Protein AF-A0A829QAJ7-F1 (afdb_monomer_lite)

Organism: NCBI:txid1299324

pLDDT: mean 94.58, std 4.98, range [66.56, 98.5]

Secondary structure (DSSP, 8-state):
----TTSS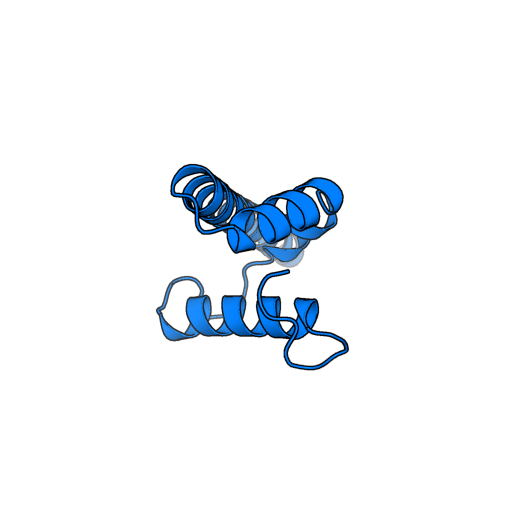SHHHHHHHHHHHHHHHTTSSTT----HHHHHHHTHHHHHHHHHHHTT--HHHHHHHHHHHHHHHHHHHHHHHHHHHHHH-

Radius of gyration: 14.12 Å; chains: 1; bounding box: 38×28×31 Å

Sequence (88 aa):
MALNPFGSADGVVARAASRLVTVSRGLDPHALGVPEVMWMRQSGRYRELSSAFAQGTPEAITAWIVFCCQALTAGAAEATSIADTAAG

Foldseek 3Di:
DACCPPVPCVVVVVVVVVLVCCCVVVVCVPSLFDLVVVCVVVVVVVVVLVVLVNVVDPVSVVVNVVSSVVSRVVRVVVSVVVVVVVVD

Structure (mmCIF, N/CA/C/O backbone):
data_AF-A0A829QAJ7-F1
#
_entry.id   AF-A0A829QAJ7-F1
#
loop_
_atom_site.group_PDB
_atom_site.id
_atom_site.type_symbol
_atom_site.label_atom_id
_atom_site.label_alt_id
_atom_site.label_comp_id
_atom_site.label_asym_id
_atom_site.label_entity_id
_atom_site.label_seq_id
_atom_site.pdbx_PDB_ins_code
_atom_site.Cartn_x
_atom_site.Cartn_y
_atom_site.Cartn_z
_atom_site.occupancy
_atom_site.B_iso_or_equiv
_atom_site.auth_seq_id
_atom_site.auth_comp_id
_atom_site.auth_asym_id
_atom_site.auth_atom_id
_atom_site.pdbx_PDB_model_num
ATOM 1 N N . MET A 1 1 ? -5.926 -3.658 12.428 1.00 69.50 1 MET A N 1
ATOM 2 C CA . MET A 1 1 ? -6.523 -3.896 11.097 1.00 69.50 1 MET A CA 1
ATOM 3 C C . MET A 1 1 ? -8.033 -3.712 11.209 1.00 69.50 1 MET A C 1
ATOM 5 O O . MET A 1 1 ? -8.585 -4.131 12.217 1.00 69.50 1 MET A O 1
ATOM 9 N N . ALA A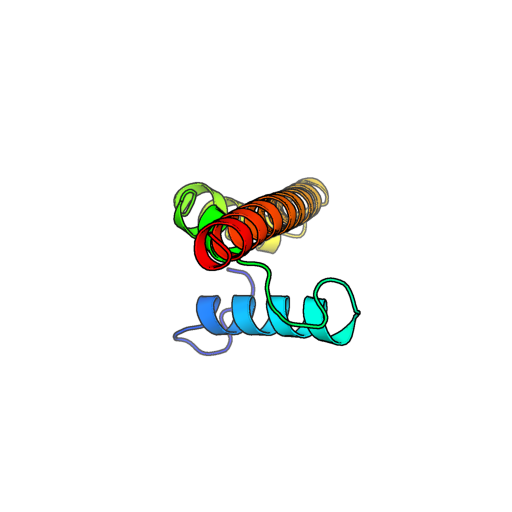 1 2 ? -8.659 -3.020 10.248 1.00 79.25 2 ALA A N 1
ATOM 10 C CA . ALA A 1 2 ? -9.965 -2.380 10.448 1.00 79.25 2 ALA A CA 1
ATOM 11 C C . ALA A 1 2 ? -11.190 -3.311 10.394 1.00 79.25 2 ALA A C 1
ATOM 13 O O . ALA A 1 2 ? -12.078 -3.162 11.222 1.00 79.25 2 ALA A O 1
ATOM 14 N N . LEU A 1 3 ? -11.248 -4.254 9.445 1.00 85.69 3 LEU A N 1
ATOM 15 C CA . LEU A 1 3 ? -12.452 -5.074 9.214 1.00 85.69 3 LEU A CA 1
ATOM 16 C C . LEU A 1 3 ? -12.241 -6.586 9.414 1.00 85.69 3 LEU A C 1
ATOM 18 O O . LEU A 1 3 ? -13.208 -7.280 9.695 1.00 85.69 3 LEU A O 1
ATOM 22 N N . ASN A 1 4 ? -11.007 -7.094 9.276 1.00 90.81 4 ASN A N 1
ATOM 23 C CA . ASN A 1 4 ? -10.637 -8.525 9.373 1.00 90.81 4 ASN A CA 1
ATOM 24 C C . ASN A 1 4 ? -11.658 -9.519 8.754 1.00 90.81 4 ASN A C 1
ATOM 26 O O . ASN A 1 4 ? -12.080 -10.455 9.435 1.00 90.81 4 ASN A O 1
ATOM 30 N N . PRO A 1 5 ? -12.106 -9.314 7.499 1.00 93.25 5 PRO A N 1
ATOM 31 C CA . PRO A 1 5 ? -13.256 -10.029 6.939 1.00 93.25 5 PRO A CA 1
ATOM 32 C C . PRO A 1 5 ? -13.030 -11.519 6.627 1.00 93.25 5 PRO A C 1
ATOM 34 O O . PRO A 1 5 ? -14.008 -12.243 6.464 1.00 93.25 5 PRO A O 1
ATOM 37 N N . PHE A 1 6 ? -11.786 -11.991 6.508 1.00 94.75 6 PHE A N 1
ATOM 38 C CA . PHE A 1 6 ? -11.473 -13.356 6.060 1.00 94.75 6 PHE A CA 1
ATOM 39 C C . PHE A 1 6 ? -11.041 -14.294 7.195 1.00 94.75 6 PHE A C 1
ATOM 41 O O . PHE A 1 6 ? -10.917 -15.499 6.980 1.00 94.75 6 PHE A O 1
ATOM 48 N N . GLY A 1 7 ? -10.761 -13.763 8.389 1.00 90.56 7 GLY A N 1
ATOM 49 C CA . GLY A 1 7 ? -10.291 -14.532 9.550 1.00 90.56 7 GLY A CA 1
ATOM 50 C C . GLY A 1 7 ? -8.863 -15.087 9.426 1.00 90.56 7 GLY A C 1
ATOM 51 O O . GLY A 1 7 ? -8.298 -15.566 10.407 1.00 90.56 7 GLY A O 1
ATOM 52 N N . SER A 1 8 ? -8.256 -15.011 8.240 1.00 94.12 8 SER A N 1
ATOM 53 C CA . SER A 1 8 ? -6.852 -15.309 7.979 1.00 94.12 8 SER A CA 1
ATOM 54 C C . SER A 1 8 ? -6.372 -14.539 6.747 1.00 94.12 8 SER A C 1
ATOM 56 O O . SER A 1 8 ? -7.157 -14.194 5.867 1.00 94.12 8 SER A O 1
ATOM 58 N N . ALA A 1 9 ? -5.066 -14.264 6.681 1.00 94.19 9 ALA A N 1
ATOM 59 C CA . ALA A 1 9 ? -4.416 -13.582 5.555 1.00 94.19 9 ALA A CA 1
ATOM 60 C C . ALA A 1 9 ? -4.977 -12.189 5.191 1.00 94.19 9 ALA A C 1
ATOM 62 O O . ALA A 1 9 ? -4.600 -11.632 4.160 1.00 94.19 9 ALA A O 1
ATOM 63 N N . ASP A 1 10 ? -5.785 -11.566 6.052 1.00 94.31 10 ASP A N 1
ATOM 64 C CA . ASP A 1 10 ? -6.415 -10.272 5.785 1.00 94.31 10 ASP A CA 1
ATOM 65 C C . ASP A 1 10 ? -5.391 -9.199 5.375 1.00 94.31 10 ASP A C 1
ATOM 67 O O . ASP A 1 10 ? -5.583 -8.474 4.400 1.00 94.31 10 ASP A O 1
ATOM 71 N N . GLY A 1 11 ? -4.243 -9.140 6.059 1.00 92.88 11 GLY A N 1
ATOM 72 C CA . GLY A 1 11 ? -3.174 -8.196 5.725 1.00 92.88 11 GLY A CA 1
ATOM 73 C C . GLY A 1 11 ? -2.539 -8.432 4.348 1.00 92.88 11 GLY A C 1
ATOM 74 O O . GLY A 1 11 ? -2.079 -7.480 3.722 1.00 92.88 11 GLY A O 1
ATOM 75 N N . VAL A 1 12 ? -2.514 -9.677 3.859 1.00 94.56 12 VAL A N 1
ATOM 76 C CA . VAL A 1 12 ? -2.047 -10.001 2.499 1.00 94.56 12 VAL A CA 1
ATOM 77 C C . VAL A 1 12 ? -3.060 -9.495 1.480 1.00 94.56 12 VAL A C 1
ATOM 79 O O . VAL A 1 12 ? -2.681 -8.775 0.558 1.00 94.56 12 VAL A O 1
ATOM 82 N N . VAL A 1 13 ? -4.345 -9.792 1.692 1.00 96.44 13 VAL A N 1
ATOM 83 C CA . VAL A 1 13 ? -5.429 -9.329 0.815 1.00 96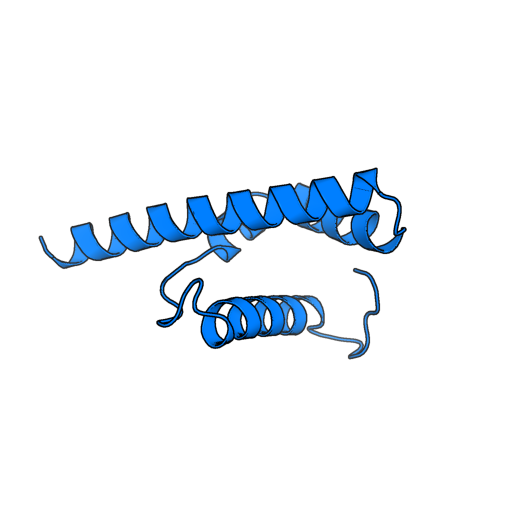.44 13 VAL A CA 1
ATOM 84 C C . VAL A 1 13 ? -5.483 -7.801 0.773 1.00 96.44 13 VAL A C 1
ATOM 86 O O . VAL A 1 13 ? -5.599 -7.223 -0.303 1.00 96.44 13 VAL A O 1
ATOM 89 N N . ALA A 1 14 ? -5.310 -7.126 1.912 1.00 95.12 14 ALA A N 1
ATOM 90 C CA . ALA A 1 14 ? -5.282 -5.666 1.980 1.00 95.12 14 ALA A CA 1
ATOM 91 C C . ALA A 1 14 ? -4.140 -5.056 1.148 1.00 95.12 14 ALA A C 1
ATOM 93 O O . ALA A 1 14 ? -4.348 -4.062 0.452 1.00 95.12 14 ALA A O 1
ATOM 94 N N . ARG A 1 15 ? -2.941 -5.655 1.175 1.00 95.50 15 ARG A N 1
ATOM 95 C CA . ARG A 1 15 ? -1.818 -5.200 0.339 1.00 95.50 15 ARG A CA 1
ATOM 96 C C . ARG A 1 15 ? -2.062 -5.481 -1.141 1.00 95.50 15 ARG A C 1
ATOM 98 O O . ARG A 1 15 ? -1.835 -4.594 -1.955 1.00 95.50 15 ARG A O 1
ATOM 105 N N . ALA A 1 16 ? -2.599 -6.652 -1.482 1.00 96.31 16 ALA A N 1
ATOM 106 C CA . ALA A 1 16 ? -2.984 -6.969 -2.856 1.00 96.31 16 ALA A CA 1
ATOM 107 C C . ALA A 1 16 ? -4.034 -5.982 -3.396 1.00 96.31 16 ALA A C 1
ATOM 109 O O . ALA A 1 16 ? -3.883 -5.467 -4.499 1.00 96.31 16 ALA A O 1
ATOM 110 N N . ALA A 1 17 ? -5.052 -5.649 -2.596 1.00 96.50 17 ALA A N 1
ATOM 111 C CA . ALA A 1 17 ? -6.056 -4.649 -2.947 1.00 96.50 17 ALA A CA 1
ATOM 112 C C . ALA A 1 17 ? -5.433 -3.256 -3.124 1.00 96.50 17 ALA A C 1
ATOM 114 O O . ALA A 1 17 ? -5.732 -2.569 -4.098 1.00 96.50 17 ALA A O 1
ATOM 115 N N . SER A 1 18 ? -4.521 -2.857 -2.230 1.00 95.44 18 SER A N 1
ATOM 116 C CA . SER A 1 18 ? -3.773 -1.604 -2.364 1.00 95.44 18 SER A CA 1
ATOM 117 C C . SER A 1 18 ? -2.994 -1.552 -3.683 1.00 95.44 18 SER A C 1
ATOM 119 O O . SER A 1 18 ? -3.147 -0.584 -4.424 1.00 95.44 18 SER A O 1
ATOM 121 N N . ARG A 1 19 ? -2.245 -2.608 -4.026 1.00 96.31 19 ARG A N 1
ATOM 122 C CA . ARG A 1 19 ? -1.500 -2.720 -5.293 1.00 96.31 19 ARG A CA 1
ATOM 123 C C . ARG A 1 19 ? -2.419 -2.711 -6.515 1.00 96.31 19 ARG A C 1
ATOM 125 O O . ARG A 1 19 ? -2.137 -2.035 -7.497 1.00 96.31 19 ARG A O 1
ATOM 132 N N . LEU A 1 20 ? -3.549 -3.411 -6.459 1.00 97.75 20 LEU A N 1
ATOM 133 C CA . LEU A 1 20 ? -4.528 -3.413 -7.547 1.00 97.75 20 LEU A CA 1
ATOM 134 C C . LEU A 1 20 ? -5.081 -2.005 -7.809 1.00 97.75 20 LEU A C 1
ATOM 136 O O . LEU A 1 20 ? -5.252 -1.606 -8.962 1.00 97.75 20 LEU A O 1
ATOM 140 N N . VAL A 1 21 ? -5.336 -1.232 -6.751 1.00 97.50 21 VAL A N 1
ATOM 141 C CA . VAL A 1 21 ? -5.774 0.163 -6.875 1.00 97.50 21 VAL A CA 1
ATOM 142 C C . VAL A 1 21 ? -4.673 1.026 -7.490 1.00 97.50 21 VAL A C 1
ATOM 144 O O . VAL A 1 21 ? -4.966 1.790 -8.406 1.00 97.50 21 VAL A O 1
ATOM 147 N N . THR A 1 22 ? -3.414 0.896 -7.061 1.00 96.75 22 THR A N 1
ATOM 148 C CA . THR A 1 22 ? -2.319 1.688 -7.652 1.00 96.75 22 THR A CA 1
ATOM 149 C C . THR A 1 22 ? -2.106 1.368 -9.131 1.00 96.75 22 THR A C 1
ATOM 151 O O . THR A 1 22 ? -1.887 2.283 -9.921 1.00 96.75 22 THR A O 1
ATOM 154 N N . VAL A 1 23 ? -2.242 0.099 -9.523 1.00 97.75 23 VAL A N 1
ATOM 155 C CA . VAL A 1 23 ? -2.160 -0.344 -10.923 1.00 97.75 23 VAL A CA 1
ATOM 156 C C . VAL A 1 23 ? -3.328 0.206 -11.740 1.00 97.75 23 VAL A C 1
ATOM 158 O O . VAL A 1 23 ? -3.129 0.931 -12.711 1.00 97.75 23 VAL A O 1
ATOM 161 N N . SER A 1 24 ? -4.564 -0.084 -11.323 1.00 98.25 24 SER A N 1
ATOM 162 C CA . SER A 1 24 ? -5.775 0.268 -12.084 1.00 98.25 24 SER A CA 1
ATOM 163 C C . SER A 1 24 ? -6.038 1.772 -12.181 1.00 98.25 24 SER A C 1
ATOM 165 O O . SER A 1 24 ? -6.750 2.214 -13.080 1.00 98.25 24 SER A O 1
ATOM 167 N N . ARG A 1 25 ? -5.470 2.572 -11.271 1.00 97.75 25 ARG A N 1
ATOM 168 C CA . ARG A 1 25 ? -5.558 4.039 -11.288 1.00 97.75 25 ARG A CA 1
ATOM 169 C C . ARG A 1 25 ? -4.356 4.722 -11.943 1.00 97.75 25 ARG A C 1
ATOM 171 O O . ARG A 1 25 ? -4.317 5.946 -11.973 1.00 97.75 25 ARG A O 1
ATOM 178 N N . GLY A 1 26 ? -3.405 3.952 -12.472 1.00 96.31 26 GLY A N 1
ATOM 179 C CA . GLY A 1 26 ? -2.269 4.462 -13.239 1.00 96.31 26 GLY A CA 1
ATOM 180 C C . GLY A 1 26 ? -1.098 5.000 -12.411 1.00 96.31 26 GLY A C 1
ATOM 181 O O . GLY A 1 26 ? -0.189 5.587 -12.985 1.00 96.31 26 GLY A O 1
ATOM 182 N N . LEU A 1 27 ? -1.092 4.807 -11.087 1.00 95.50 27 LEU A N 1
ATOM 183 C CA . LEU A 1 27 ? 0.014 5.241 -10.224 1.00 95.50 27 LEU A CA 1
ATOM 184 C C . LEU A 1 27 ? 1.248 4.338 -10.371 1.00 95.50 27 LEU A C 1
ATOM 186 O O . LEU A 1 27 ? 2.371 4.826 -10.372 1.00 95.50 27 LEU A O 1
ATOM 190 N N . ASP A 1 28 ? 1.032 3.031 -10.503 1.00 96.25 28 ASP A N 1
ATOM 191 C CA . ASP A 1 28 ? 2.074 2.040 -10.799 1.00 96.25 28 ASP A CA 1
ATOM 192 C C . ASP A 1 28 ? 1.524 1.037 -11.827 1.00 96.25 28 ASP A C 1
ATOM 194 O O . ASP A 1 28 ? 1.165 -0.084 -11.462 1.00 96.25 28 ASP A O 1
ATOM 198 N N . PRO A 1 29 ? 1.368 1.440 -13.105 1.00 96.00 29 PRO A N 1
ATOM 199 C CA . PRO A 1 29 ? 0.655 0.650 -14.117 1.00 96.00 29 PRO A CA 1
ATOM 200 C C . PRO A 1 29 ? 1.251 -0.740 -14.360 1.00 96.00 29 PRO A C 1
ATOM 202 O O . PRO A 1 29 ? 0.548 -1.653 -14.786 1.00 96.00 29 PRO A O 1
ATOM 205 N N . HIS A 1 30 ? 2.548 -0.897 -14.097 1.00 95.06 30 HIS A N 1
ATOM 206 C CA . HIS A 1 30 ? 3.297 -2.127 -14.338 1.00 95.06 30 HIS A CA 1
ATOM 207 C C . HIS A 1 30 ? 3.551 -2.933 -13.061 1.00 95.06 30 HIS A C 1
ATOM 209 O O . HIS A 1 30 ? 4.201 -3.972 -13.123 1.00 95.06 30 HIS A O 1
ATOM 215 N N . ALA A 1 31 ? 3.024 -2.478 -11.919 1.00 94.69 31 ALA A N 1
ATOM 216 C CA . ALA A 1 31 ? 3.222 -3.101 -10.617 1.00 94.69 31 ALA A CA 1
ATOM 217 C C . ALA A 1 31 ? 4.711 -3.315 -10.270 1.00 94.69 31 ALA A C 1
ATOM 219 O O . ALA A 1 31 ? 5.059 -4.344 -9.690 1.00 94.69 31 ALA A O 1
ATOM 220 N N . LEU A 1 32 ? 5.587 -2.369 -10.620 1.00 95.06 32 LEU A N 1
ATOM 221 C CA . LEU A 1 32 ? 7.034 -2.498 -10.407 1.00 95.06 32 LEU A CA 1
ATOM 222 C C . LEU A 1 32 ? 7.477 -1.987 -9.035 1.00 95.06 32 LEU A C 1
ATOM 224 O O . LEU A 1 32 ? 8.516 -2.412 -8.533 1.00 95.06 32 LEU A O 1
ATOM 228 N N . GLY A 1 33 ? 6.700 -1.101 -8.408 1.00 93.75 33 GLY A N 1
ATOM 229 C CA . GLY A 1 33 ? 7.011 -0.601 -7.077 1.00 93.75 33 GLY A CA 1
ATOM 230 C C . GLY A 1 33 ? 6.970 -1.713 -6.028 1.00 93.75 33 GLY A C 1
ATOM 231 O O . GLY A 1 33 ? 6.172 -2.648 -6.110 1.00 93.75 33 GLY A O 1
ATOM 232 N N . VAL A 1 34 ? 7.807 -1.598 -4.996 1.00 94.69 34 VAL A N 1
ATOM 233 C CA . VAL A 1 34 ? 7.858 -2.565 -3.883 1.00 94.69 34 VAL A CA 1
ATOM 234 C C . VAL A 1 34 ? 7.590 -1.906 -2.519 1.00 94.69 34 VAL A C 1
ATOM 236 O O . VAL A 1 34 ? 8.442 -1.948 -1.627 1.00 94.69 34 VAL A O 1
ATOM 239 N N . PRO A 1 35 ? 6.415 -1.269 -2.310 1.00 95.25 35 PRO A N 1
ATOM 240 C CA . PRO A 1 35 ? 6.105 -0.564 -1.059 1.00 95.25 35 PRO A CA 1
ATOM 241 C C . PRO A 1 35 ? 6.188 -1.462 0.184 1.00 95.25 35 PRO A C 1
ATOM 243 O O . PRO A 1 35 ? 6.489 -0.997 1.288 1.00 95.25 35 PRO A O 1
ATOM 246 N N . GLU A 1 36 ? 5.980 -2.767 0.007 1.00 94.56 36 GLU A N 1
ATOM 247 C CA . GLU A 1 36 ? 6.072 -3.774 1.055 1.00 94.56 36 GLU A CA 1
ATOM 248 C C . GLU A 1 36 ? 7.447 -3.813 1.723 1.00 94.56 36 GLU 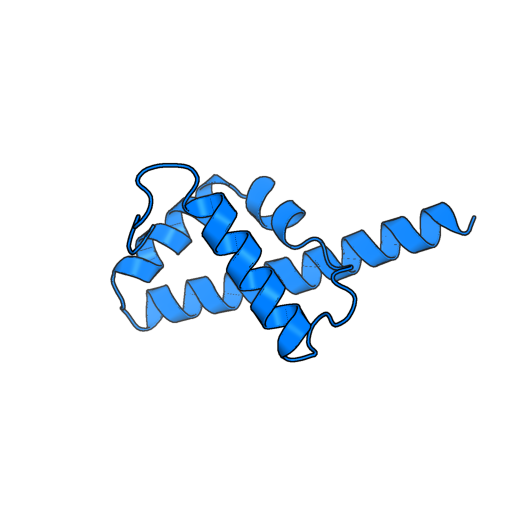A C 1
ATOM 250 O O . GLU A 1 36 ? 7.518 -4.104 2.915 1.00 94.56 36 GLU A O 1
ATOM 255 N N . VAL A 1 37 ? 8.524 -3.468 1.010 1.00 92.50 37 VAL A N 1
ATOM 256 C CA . VAL A 1 37 ? 9.880 -3.428 1.574 1.00 92.50 37 VAL A CA 1
ATOM 257 C C . VAL A 1 37 ? 9.935 -2.470 2.763 1.00 92.50 37 VAL A C 1
ATOM 259 O O . VAL A 1 37 ? 10.433 -2.830 3.832 1.00 92.50 37 VAL A O 1
ATOM 262 N N . MET A 1 38 ? 9.364 -1.272 2.622 1.00 94.94 38 MET A N 1
ATOM 263 C CA . MET A 1 38 ? 9.321 -0.293 3.707 1.00 94.94 38 MET A CA 1
ATOM 264 C C . MET A 1 38 ? 8.381 -0.747 4.828 1.00 94.94 38 MET A C 1
ATOM 266 O O . MET A 1 38 ? 8.776 -0.733 5.997 1.00 94.94 38 MET A O 1
ATOM 270 N N . TRP A 1 39 ? 7.174 -1.216 4.491 1.00 94.25 39 TRP A N 1
ATOM 271 C CA . TRP A 1 39 ? 6.212 -1.691 5.491 1.00 94.25 39 TRP A CA 1
ATOM 272 C C . TRP A 1 39 ? 6.764 -2.837 6.343 1.00 94.25 39 TRP A C 1
ATOM 274 O O . TRP A 1 39 ? 6.543 -2.853 7.552 1.00 94.25 39 TRP A O 1
ATOM 284 N N . MET A 1 40 ? 7.493 -3.780 5.741 1.00 93.38 40 MET A N 1
ATOM 285 C CA . MET A 1 40 ? 8.072 -4.920 6.456 1.00 93.38 40 MET A CA 1
ATOM 286 C C . MET A 1 40 ? 9.302 -4.519 7.275 1.00 93.38 40 MET A C 1
ATOM 288 O O . MET A 1 40 ? 9.414 -4.941 8.427 1.00 93.38 40 MET A O 1
ATOM 292 N N . ARG A 1 41 ? 10.167 -3.635 6.750 1.00 96.06 41 ARG A N 1
ATOM 293 C CA . ARG A 1 41 ? 11.273 -3.036 7.524 1.00 96.06 41 ARG A CA 1
ATOM 294 C C . ARG A 1 41 ? 10.751 -2.260 8.746 1.00 96.06 41 ARG A C 1
ATOM 296 O O . ARG A 1 41 ? 11.397 -2.260 9.787 1.00 96.06 41 ARG A O 1
ATOM 303 N N . GLN A 1 42 ? 9.564 -1.653 8.653 1.00 96.12 42 GLN A N 1
ATOM 304 C CA . GLN A 1 42 ? 8.906 -0.904 9.735 1.00 96.12 42 GLN A CA 1
ATOM 305 C C . GLN A 1 42 ? 7.640 -1.602 10.262 1.00 96.12 42 GLN A C 1
ATOM 307 O O . GLN A 1 42 ? 6.630 -0.954 10.546 1.00 96.12 42 GLN A O 1
ATOM 312 N N . SER A 1 43 ? 7.673 -2.932 10.414 1.00 95.12 43 SER A N 1
ATOM 313 C CA . SER A 1 43 ? 6.458 -3.720 10.685 1.00 95.12 43 SER A CA 1
ATOM 314 C C . SER A 1 43 ? 5.712 -3.345 11.977 1.00 95.12 43 SER A C 1
ATOM 316 O O . SER A 1 43 ? 4.495 -3.523 12.049 1.00 95.12 43 SER A O 1
ATOM 318 N N . GLY A 1 44 ? 6.402 -2.819 12.996 1.00 96.88 44 GLY A N 1
ATOM 319 C CA . GLY A 1 44 ? 5.767 -2.283 14.207 1.00 96.88 44 GLY A CA 1
ATOM 320 C C . GLY A 1 44 ? 4.892 -1.070 13.892 1.00 96.88 44 GLY A C 1
ATOM 321 O O . GLY A 1 44 ? 3.686 -1.095 14.129 1.00 96.88 44 GLY A O 1
ATOM 322 N N . ARG A 1 45 ? 5.482 -0.066 13.236 1.00 97.00 45 ARG A N 1
ATOM 323 C CA . ARG A 1 45 ? 4.803 1.165 12.815 1.00 97.00 45 ARG A CA 1
ATOM 324 C C . ARG A 1 45 ? 3.688 0.901 11.803 1.00 97.00 45 ARG A C 1
ATOM 326 O O . ARG A 1 45 ? 2.625 1.504 11.891 1.00 97.00 45 ARG A O 1
ATOM 333 N N . TYR A 1 46 ? 3.883 -0.046 10.882 1.00 96.38 46 TYR A N 1
ATOM 334 C CA . TYR A 1 46 ? 2.828 -0.487 9.963 1.00 96.38 46 TYR A CA 1
ATOM 335 C C . TYR A 1 46 ? 1.603 -1.024 10.717 1.00 96.38 46 TYR A C 1
ATOM 337 O O . TYR A 1 46 ? 0.476 -0.629 10.419 1.00 96.38 46 TYR A O 1
ATOM 345 N N . ARG A 1 47 ? 1.805 -1.902 11.713 1.00 94.69 47 ARG A N 1
ATOM 346 C CA . ARG A 1 47 ? 0.702 -2.450 12.521 1.00 94.69 47 ARG A CA 1
ATOM 347 C C . ARG A 1 47 ? 0.026 -1.372 13.362 1.00 94.69 47 ARG A C 1
ATOM 349 O O . ARG A 1 47 ? -1.201 -1.341 13.407 1.00 94.69 47 ARG A O 1
ATOM 356 N N . GLU A 1 48 ? 0.813 -0.499 13.983 1.00 96.38 48 GLU A N 1
ATOM 357 C CA . GLU A 1 48 ? 0.327 0.626 14.783 1.00 96.38 48 GLU A CA 1
ATOM 358 C C . GLU A 1 48 ? -0.568 1.550 13.953 1.00 96.38 48 GLU A C 1
ATOM 360 O O . GLU A 1 48 ? -1.744 1.712 14.271 1.00 96.38 48 GLU A O 1
ATOM 365 N N . LEU A 1 49 ? -0.057 2.082 12.839 1.00 97.00 49 LEU A N 1
ATOM 366 C CA . LEU A 1 49 ? -0.802 3.014 11.995 1.00 97.00 49 LEU A CA 1
ATOM 367 C C . LEU A 1 49 ? -2.007 2.347 11.318 1.00 97.00 49 LEU A C 1
ATOM 369 O O . LEU A 1 49 ? -3.062 2.964 11.212 1.00 97.00 49 LEU A O 1
ATOM 373 N N . SER A 1 50 ? -1.904 1.071 10.929 1.00 95.12 50 SER A N 1
ATOM 374 C CA . SER A 1 50 ? -3.049 0.305 10.413 1.00 95.12 50 SER A CA 1
ATOM 375 C C . SER A 1 50 ? -4.137 0.100 11.473 1.00 95.12 50 SER A C 1
ATOM 377 O O . SER A 1 50 ? -5.326 0.031 11.154 1.00 95.12 50 SER A O 1
ATOM 379 N N . SER A 1 51 ? -3.749 -0.034 12.744 1.00 94.62 51 SER A N 1
ATOM 380 C CA . SER A 1 51 ? -4.692 -0.115 13.857 1.00 94.62 51 SER A CA 1
ATOM 381 C C . SER A 1 51 ? -5.304 1.246 14.173 1.00 94.62 51 SER A C 1
ATOM 383 O O . SER A 1 51 ? -6.510 1.324 14.384 1.00 94.62 51 SER A O 1
ATOM 385 N N . ALA A 1 52 ? -4.505 2.313 14.159 1.00 96.69 52 ALA A N 1
ATOM 386 C CA . ALA A 1 52 ? -4.978 3.677 14.364 1.00 96.69 52 ALA A CA 1
ATOM 387 C C . ALA A 1 52 ? -5.968 4.095 13.269 1.00 96.69 52 ALA A C 1
ATOM 389 O O . ALA A 1 52 ? -7.019 4.644 13.577 1.00 96.69 52 ALA A O 1
ATOM 390 N N . PHE A 1 53 ? -5.692 3.759 12.005 1.00 96.56 53 PHE A N 1
ATOM 391 C CA . PHE A 1 53 ? -6.595 4.009 10.878 1.00 96.56 53 PHE A CA 1
ATOM 392 C C . PHE A 1 53 ? -8.021 3.490 11.132 1.00 96.56 53 PHE A C 1
ATOM 394 O O . PHE A 1 53 ? -8.991 4.144 10.758 1.00 96.56 53 PHE A O 1
ATOM 401 N N . ALA A 1 54 ? -8.163 2.352 11.823 1.00 95.00 54 ALA A N 1
ATOM 402 C CA . ALA A 1 54 ? -9.465 1.774 12.157 1.00 95.00 54 ALA A CA 1
ATOM 403 C C . ALA A 1 54 ? -10.301 2.635 13.122 1.00 95.00 54 ALA A C 1
ATOM 405 O O . ALA A 1 54 ? -11.510 2.445 13.204 1.00 95.00 54 ALA A O 1
ATOM 406 N N . GLN A 1 55 ? -9.680 3.577 13.837 1.00 95.38 55 GLN A N 1
ATOM 407 C CA . GLN A 1 55 ? 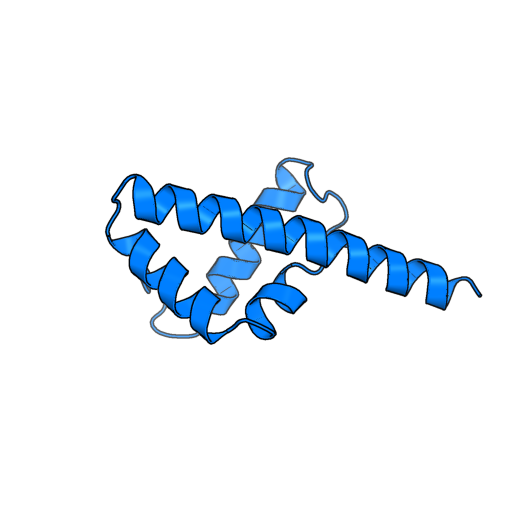-10.375 4.513 14.726 1.00 95.38 55 GLN A CA 1
ATOM 408 C C . GLN A 1 55 ? -11.119 5.606 13.945 1.00 95.38 55 GLN A C 1
ATOM 410 O O . GLN A 1 55 ? -12.012 6.243 14.494 1.00 95.38 55 GLN A O 1
ATOM 415 N N . GLY A 1 56 ? -10.758 5.837 12.676 1.00 95.44 56 GLY A N 1
ATOM 416 C CA . GLY A 1 56 ? -11.446 6.785 11.798 1.00 95.44 56 GLY A CA 1
ATOM 417 C C . GLY A 1 56 ? -11.247 8.264 12.145 1.00 95.44 56 GLY A C 1
ATOM 418 O O . GLY A 1 56 ? -11.935 9.109 11.576 1.00 95.44 56 GLY A O 1
ATOM 419 N N . THR A 1 57 ? -10.325 8.602 13.052 1.00 98.00 57 THR A N 1
ATOM 420 C CA . THR A 1 57 ? -10.018 10.006 13.353 1.00 98.00 57 THR A CA 1
ATOM 421 C C . THR A 1 57 ? -9.244 10.656 12.198 1.00 98.00 57 THR A C 1
ATOM 423 O O . THR A 1 57 ? -8.460 9.972 11.525 1.00 98.00 57 THR A O 1
ATOM 426 N N . PRO A 1 58 ? -9.416 11.969 11.950 1.00 98.44 58 PRO A N 1
ATOM 427 C CA . PRO A 1 58 ? -8.683 12.677 10.899 1.00 98.44 58 PRO A CA 1
ATOM 428 C C . PRO A 1 58 ? -7.162 12.509 11.002 1.00 98.44 58 PRO A C 1
ATOM 430 O O . PRO A 1 58 ? -6.485 12.313 9.990 1.00 98.44 58 PRO A O 1
ATOM 433 N N . GLU A 1 59 ? -6.623 12.521 12.220 1.00 98.44 59 GLU A N 1
ATOM 434 C CA . GLU A 1 59 ? -5.193 12.396 12.496 1.00 98.44 59 GLU A CA 1
ATOM 435 C C . GLU A 1 59 ? -4.684 11.001 12.125 1.00 98.44 59 GLU A C 1
ATOM 437 O O . GLU A 1 59 ? -3.658 10.868 11.455 1.00 98.44 59 GLU A O 1
ATOM 442 N N . ALA A 1 60 ? -5.422 9.956 12.508 1.00 97.94 60 ALA A N 1
ATOM 443 C CA . ALA A 1 60 ? -5.042 8.580 12.222 1.00 97.94 60 ALA A CA 1
ATOM 444 C C . ALA A 1 60 ? -5.146 8.252 10.726 1.00 97.94 60 ALA A C 1
ATOM 446 O O . ALA A 1 60 ? -4.263 7.591 10.172 1.00 97.94 60 ALA A O 1
ATOM 447 N N . ILE A 1 61 ? -6.186 8.756 10.054 1.00 97.88 61 ILE A N 1
ATOM 448 C CA . ILE A 1 61 ? -6.342 8.629 8.601 1.00 97.88 61 ILE A CA 1
ATOM 449 C C . ILE A 1 61 ? -5.188 9.330 7.884 1.00 97.88 61 ILE A C 1
ATOM 451 O O . ILE A 1 61 ? -4.553 8.736 7.011 1.00 97.88 61 ILE A O 1
ATOM 455 N N . THR A 1 62 ? -4.873 10.565 8.280 1.00 98.50 62 THR A N 1
ATOM 456 C CA . THR A 1 62 ? -3.774 11.341 7.691 1.00 98.50 62 THR A CA 1
ATOM 457 C C . THR A 1 62 ? -2.440 10.624 7.865 1.00 98.50 62 THR A C 1
ATOM 459 O O . THR A 1 62 ? -1.705 10.445 6.894 1.00 98.50 62 THR A O 1
ATOM 462 N N . ALA A 1 63 ? -2.141 10.156 9.080 1.00 98.38 63 ALA A N 1
ATOM 463 C CA . ALA A 1 63 ? -0.901 9.445 9.365 1.00 98.38 63 ALA A CA 1
ATOM 464 C C . ALA A 1 63 ? -0.762 8.168 8.522 1.00 98.38 63 ALA A C 1
ATOM 466 O O . ALA A 1 63 ? 0.320 7.891 8.000 1.00 98.38 63 ALA A O 1
ATOM 467 N N . TRP A 1 64 ? -1.853 7.418 8.333 1.00 97.56 64 TRP A N 1
ATOM 468 C CA . TRP A 1 64 ? -1.864 6.231 7.479 1.00 97.56 64 TRP A CA 1
ATOM 469 C C . TRP A 1 64 ? -1.621 6.567 6.003 1.00 97.56 64 TRP A C 1
ATOM 471 O O . TRP A 1 64 ? -0.766 5.946 5.374 1.00 97.56 64 TRP A O 1
ATOM 481 N N . ILE A 1 65 ? -2.307 7.580 5.460 1.00 97.25 65 ILE A N 1
ATOM 482 C CA . ILE A 1 65 ? -2.130 8.013 4.063 1.00 97.25 65 ILE A CA 1
ATOM 483 C C . ILE A 1 65 ? -0.684 8.449 3.815 1.00 97.25 65 ILE A C 1
ATOM 485 O O . ILE A 1 65 ? -0.052 7.971 2.873 1.00 97.25 65 ILE A O 1
ATOM 489 N N . VAL A 1 66 ? -0.135 9.308 4.679 1.00 98.31 66 VAL A N 1
ATOM 490 C CA . VAL A 1 66 ? 1.253 9.781 4.563 1.00 98.31 66 VAL A CA 1
ATOM 491 C C . VAL A 1 66 ? 2.229 8.606 4.610 1.00 98.31 66 VAL A C 1
ATOM 493 O O . VAL A 1 66 ? 3.152 8.541 3.799 1.00 98.31 66 VAL A O 1
ATOM 496 N N . PHE A 1 67 ? 2.008 7.645 5.508 1.00 97.94 67 PHE A N 1
ATOM 497 C CA . PHE A 1 67 ? 2.843 6.452 5.612 1.00 97.94 67 PHE A CA 1
ATOM 498 C C . PHE A 1 67 ? 2.769 5.559 4.362 1.00 97.94 67 PHE A C 1
ATOM 500 O O . PHE A 1 67 ? 3.796 5.056 3.902 1.00 97.94 67 PHE A O 1
ATOM 507 N N . CYS A 1 68 ? 1.588 5.396 3.756 1.00 97.00 68 CYS A N 1
ATOM 508 C CA . CYS A 1 68 ? 1.444 4.708 2.471 1.00 97.00 68 CYS A CA 1
ATOM 509 C C . CYS A 1 68 ? 2.194 5.433 1.344 1.00 97.00 68 CYS A C 1
ATOM 511 O O . CYS A 1 68 ? 2.911 4.779 0.589 1.00 97.00 68 CYS A O 1
ATOM 513 N N . CYS A 1 69 ? 2.095 6.763 1.254 1.00 96.94 69 CYS A N 1
ATOM 514 C CA . CYS A 1 69 ? 2.837 7.549 0.264 1.00 96.94 69 CYS A CA 1
ATOM 515 C C . CYS A 1 69 ? 4.353 7.388 0.431 1.00 96.94 69 CYS A C 1
ATOM 517 O O . CYS A 1 69 ? 5.054 7.132 -0.542 1.00 96.94 69 CYS A O 1
ATOM 519 N N . GLN A 1 70 ? 4.859 7.462 1.666 1.00 97.62 70 GLN A N 1
ATOM 520 C CA . GLN A 1 70 ? 6.275 7.223 1.962 1.00 97.62 70 GLN A CA 1
ATOM 521 C C . GLN A 1 70 ? 6.727 5.831 1.513 1.00 97.62 70 GLN A C 1
ATOM 523 O O . GLN A 1 70 ? 7.818 5.684 0.963 1.00 97.62 70 GLN A O 1
ATOM 528 N N . ALA A 1 71 ? 5.895 4.809 1.731 1.00 97.31 71 ALA A N 1
ATOM 529 C CA . ALA A 1 71 ? 6.212 3.446 1.328 1.00 97.31 71 ALA A CA 1
ATOM 530 C C . ALA A 1 71 ? 6.242 3.293 -0.194 1.00 97.31 71 ALA A C 1
ATOM 532 O O . ALA A 1 71 ? 7.143 2.641 -0.709 1.00 97.31 71 ALA A O 1
ATOM 533 N N . LEU A 1 72 ? 5.314 3.926 -0.914 1.00 96.31 72 LEU A N 1
ATOM 534 C CA . LEU A 1 72 ? 5.309 3.936 -2.378 1.00 96.31 72 LEU A CA 1
ATOM 535 C C . LEU A 1 72 ? 6.553 4.636 -2.937 1.00 96.31 72 LEU A C 1
ATOM 537 O O . LEU A 1 72 ? 7.209 4.082 -3.814 1.00 96.31 72 LEU A O 1
ATOM 541 N N . THR A 1 73 ? 6.939 5.786 -2.379 1.00 96.31 73 THR A N 1
ATOM 542 C CA . THR A 1 73 ? 8.172 6.489 -2.771 1.00 96.31 73 THR A CA 1
ATOM 543 C C . THR A 1 73 ? 9.415 5.633 -2.525 1.00 96.31 73 THR A C 1
ATOM 545 O O . THR A 1 73 ? 10.255 5.491 -3.410 1.00 96.31 73 THR A O 1
ATOM 548 N N . ALA A 1 74 ? 9.530 5.024 -1.341 1.00 96.69 74 ALA A N 1
ATOM 549 C CA . ALA A 1 74 ? 10.652 4.145 -1.017 1.00 96.69 74 ALA A CA 1
ATOM 550 C C . ALA A 1 74 ? 10.676 2.890 -1.907 1.00 96.69 74 ALA A C 1
ATOM 552 O O . ALA A 1 74 ? 11.736 2.477 -2.367 1.00 96.69 74 ALA A O 1
ATOM 553 N N . GLY A 1 75 ? 9.506 2.308 -2.178 1.00 95.38 75 GLY A N 1
ATOM 554 C CA . GLY A 1 75 ? 9.358 1.145 -3.045 1.00 95.38 75 GLY A CA 1
ATOM 555 C C . GLY A 1 75 ? 9.713 1.436 -4.502 1.00 95.38 75 GLY A C 1
ATOM 556 O O . GLY A 1 75 ? 10.263 0.565 -5.166 1.00 95.38 75 GLY A O 1
ATOM 557 N N . ALA A 1 76 ? 9.439 2.645 -4.994 1.00 95.38 76 ALA A N 1
ATOM 558 C CA . ALA A 1 76 ? 9.875 3.075 -6.318 1.00 95.38 76 ALA A CA 1
ATOM 559 C C . ALA A 1 76 ? 11.404 3.218 -6.388 1.00 95.38 76 ALA A C 1
ATOM 561 O O . ALA A 1 76 ? 12.015 2.726 -7.328 1.00 95.38 76 ALA A O 1
ATOM 562 N N . ALA A 1 77 ? 12.030 3.820 -5.370 1.00 95.38 77 ALA A N 1
ATOM 563 C CA . ALA A 1 77 ? 13.487 3.958 -5.314 1.00 95.38 77 ALA A CA 1
ATOM 564 C C . ALA A 1 77 ? 14.210 2.597 -5.276 1.00 95.38 77 ALA A C 1
ATOM 566 O O . ALA A 1 77 ? 15.202 2.402 -5.975 1.00 95.38 77 ALA A O 1
ATOM 567 N N . GLU A 1 78 ? 13.693 1.640 -4.499 1.00 94.56 78 GLU A N 1
ATOM 568 C CA . GLU A 1 78 ? 14.219 0.270 -4.463 1.00 94.56 78 GLU A CA 1
ATOM 569 C C . GLU A 1 78 ? 14.062 -0.421 -5.831 1.00 94.56 78 GLU A C 1
ATOM 571 O O . GLU A 1 78 ? 15.011 -1.026 -6.322 1.00 94.56 78 GLU A O 1
ATOM 576 N N . ALA A 1 79 ? 12.903 -0.279 -6.486 1.00 93.38 79 ALA A N 1
ATOM 577 C CA . ALA A 1 79 ? 12.672 -0.837 -7.819 1.00 93.38 79 ALA A CA 1
ATOM 578 C C . ALA A 1 79 ? 13.650 -0.274 -8.867 1.00 93.38 79 ALA A C 1
ATOM 580 O O . ALA A 1 79 ? 14.199 -1.041 -9.659 1.00 93.38 79 ALA A O 1
ATOM 581 N N . THR A 1 80 ? 13.926 1.035 -8.834 1.00 94.56 80 THR A N 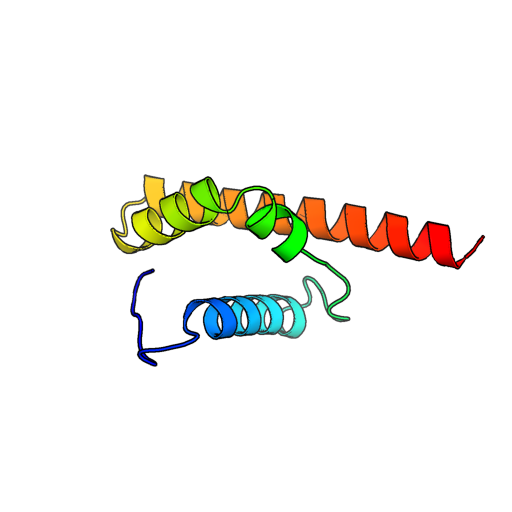1
ATOM 582 C CA . THR A 1 80 ? 14.949 1.665 -9.685 1.00 94.56 80 THR A CA 1
ATOM 583 C C . THR A 1 80 ? 16.329 1.065 -9.429 1.00 94.56 80 THR A C 1
ATOM 585 O O . THR A 1 80 ? 16.988 0.640 -10.370 1.00 94.56 80 THR A O 1
ATOM 588 N N . SER A 1 81 ? 16.738 0.936 -8.162 1.00 93.75 81 SER A N 1
ATOM 589 C CA . SER A 1 81 ? 18.035 0.341 -7.813 1.00 93.75 81 SER A CA 1
ATOM 590 C C . SER A 1 81 ? 18.180 -1.098 -8.318 1.00 93.75 81 SER A C 1
ATOM 592 O O . SER A 1 81 ? 19.273 -1.495 -8.723 1.00 93.75 81 SER A O 1
ATOM 594 N N . ILE A 1 82 ? 17.104 -1.890 -8.291 1.00 91.50 82 ILE A N 1
ATOM 595 C CA . ILE A 1 82 ? 17.095 -3.256 -8.829 1.00 91.50 82 ILE A CA 1
ATOM 596 C C . ILE A 1 82 ? 17.278 -3.228 -10.350 1.00 91.50 82 ILE A C 1
ATOM 598 O O . ILE A 1 82 ? 18.088 -3.989 -10.877 1.00 91.50 82 ILE A O 1
ATOM 602 N N . ALA A 1 83 ? 16.550 -2.352 -11.048 1.00 92.94 83 ALA A N 1
ATOM 603 C CA . ALA A 1 83 ? 16.634 -2.220 -12.499 1.00 92.94 83 ALA A CA 1
ATOM 604 C C . ALA A 1 83 ? 18.035 -1.784 -12.957 1.00 92.94 83 ALA A C 1
ATOM 606 O O . ALA A 1 83 ? 18.596 -2.403 -13.859 1.00 92.94 83 ALA A O 1
ATOM 607 N N . ASP A 1 84 ? 18.625 -0.791 -12.287 1.00 95.06 84 ASP A N 1
ATOM 608 C CA . ASP A 1 84 ? 19.981 -0.313 -12.571 1.00 95.06 84 ASP A CA 1
ATOM 609 C C . ASP A 1 84 ? 21.021 -1.422 -12.356 1.00 95.06 84 ASP A C 1
ATOM 611 O O . ASP A 1 84 ? 21.923 -1.603 -13.170 1.00 95.06 84 ASP A O 1
ATOM 615 N N . THR A 1 85 ? 20.863 -2.211 -11.287 1.00 94.69 85 THR A N 1
ATOM 616 C CA . THR A 1 85 ? 21.761 -3.337 -10.981 1.00 94.69 85 THR A CA 1
ATOM 617 C C . THR A 1 85 ? 21.651 -4.462 -12.010 1.00 94.69 85 THR A C 1
ATOM 619 O O . THR A 1 85 ? 22.643 -5.113 -12.304 1.00 94.69 85 THR A O 1
ATOM 622 N N . ALA A 1 86 ? 20.458 -4.713 -12.554 1.00 90.00 86 ALA A N 1
ATOM 623 C CA . ALA A 1 86 ? 20.243 -5.753 -13.560 1.00 90.00 86 ALA A CA 1
ATOM 624 C C . ALA A 1 86 ? 20.742 -5.360 -14.963 1.00 90.00 86 ALA A C 1
ATOM 626 O O . ALA A 1 86 ? 20.922 -6.234 -15.810 1.00 90.00 86 ALA A O 1
ATOM 627 N N . ALA A 1 87 ? 20.907 -4.060 -15.224 1.00 85.44 87 ALA A N 1
ATOM 628 C CA . ALA A 1 87 ? 21.350 -3.529 -16.510 1.00 85.44 87 ALA A CA 1
ATOM 629 C C . ALA A 1 87 ? 22.882 -3.421 -16.649 1.00 85.44 87 ALA A C 1
ATOM 631 O O . ALA A 1 87 ? 23.362 -3.229 -17.769 1.00 85.44 87 ALA A O 1
ATOM 632 N N . GLY A 1 88 ? 23.624 -3.506 -15.538 1.00 66.56 88 GLY A N 1
ATOM 633 C CA . GLY A 1 88 ? 25.093 -3.513 -15.494 1.00 66.56 88 GLY A CA 1
ATOM 634 C C . GLY A 1 88 ? 25.677 -4.918 -15.500 1.00 66.56 88 GLY A C 1
ATOM 635 O O . GLY A 1 88 ? 26.749 -5.083 -16.122 1.00 66.56 88 GLY A O 1
#